Protein AF-A0A7S2V3P5-F1 (afdb_monomer)

Foldseek 3Di:
DDADPPPRADKDKDKDWPVVCVVVVVVVVVVVVVVVLDPDDDPPDWHFPDWDDDPTITMTITHDDPPDDPVVVCVVPDDPPPPPPPDDPPPPPPDDDDDDD

Solvent-accessible surface area (backbone atoms only — not comparable to full-atom values): 6504 Å² total; per-residue (Å²): 118,48,64,45,86,90,76,66,47,65,26,32,68,51,77,42,49,50,66,58,35,55,76,70,66,37,54,65,59,54,54,47,51,57,50,50,32,67,72,50,84,50,100,91,51,78,43,56,75,48,75,54,69,65,98,56,37,39,38,44,30,28,65,56,73,87,82,70,53,71,68,61,51,48,67,70,71,53,71,74,78,74,72,60,95,84,66,67,84,81,68,80,81,78,81,74,82,80,80,82,131

pLDDT: mean 85.86, std 16.72, range [43.5, 98.56]

Organism: NCBI:txid94617

InterPro domains:
  IPR000719 Protein kinase domain [PF00069] (5-77)
  IPR000719 Protein kinase domain [PS50011] (1-101)
  IPR011009 Protein kinase-like domain superfamily [SSF56112] (2-78)
  IPR050236 Serine/threonine-protein kinases, AGC [PTHR24356] (2-77)

Structure (mmCIF, N/CA/C/O backbone):
data_AF-A0A7S2V3P5-F1
#
_entry.id   AF-A0A7S2V3P5-F1
#
loop_
_atom_site.group_PDB
_atom_site.id
_atom_site.type_symbol
_atom_site.label_atom_id
_atom_site.label_alt_id
_atom_site.label_comp_id
_atom_site.label_asym_id
_atom_site.label_entity_id
_atom_site.label_seq_id
_atom_site.pdbx_PDB_ins_code
_atom_site.Cartn_x
_atom_site.Cartn_y
_atom_site.Cartn_z
_atom_site.occupancy
_atom_site.B_iso_or_equiv
_atom_site.auth_seq_id
_atom_site.auth_comp_id
_atom_site.auth_asym_id
_atom_site.auth_atom_id
_atom_site.pdbx_PDB_model_num
ATOM 1 N N . PHE A 1 1 ? 3.976 -11.928 -0.168 1.00 85.12 1 PHE A N 1
ATOM 2 C CA . PHE A 1 1 ? 2.961 -11.737 -1.229 1.00 85.12 1 PHE A CA 1
ATOM 3 C C . PHE A 1 1 ? 1.690 -12.474 -0.822 1.00 85.12 1 PHE A C 1
ATOM 5 O O . PHE A 1 1 ? 1.774 -13.378 -0.001 1.00 85.12 1 PHE A O 1
ATOM 12 N N . ALA A 1 2 ? 0.529 -12.082 -1.342 1.00 93.50 2 AL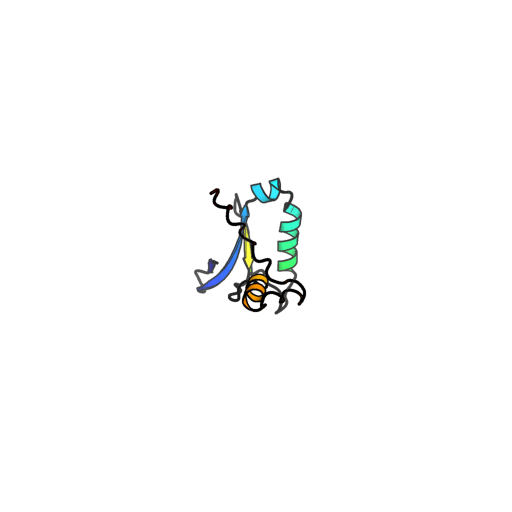A A N 1
ATOM 13 C CA . ALA A 1 2 ? -0.762 -12.707 -1.052 1.00 93.50 2 ALA A CA 1
ATOM 14 C C . ALA A 1 2 ? -1.400 -13.239 -2.339 1.00 93.50 2 ALA A C 1
ATOM 16 O O . ALA A 1 2 ? -1.050 -12.811 -3.438 1.00 93.50 2 ALA A O 1
ATOM 17 N N . AR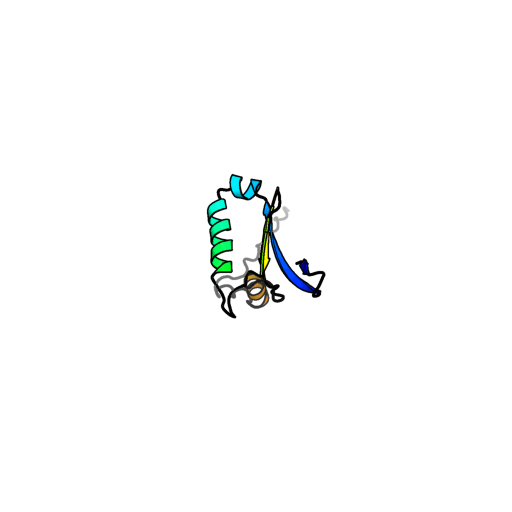G A 1 3 ? -2.348 -14.167 -2.209 1.00 96.25 3 ARG A N 1
ATOM 18 C CA . ARG A 1 3 ? -3.102 -14.726 -3.334 1.00 96.25 3 ARG A CA 1
ATOM 19 C C . ARG A 1 3 ? -4.590 -14.545 -3.084 1.00 96.25 3 ARG A C 1
ATOM 21 O O . ARG A 1 3 ? -5.082 -14.945 -2.030 1.00 96.25 3 ARG A O 1
ATOM 28 N N . LEU A 1 4 ? -5.304 -13.962 -4.045 1.00 94.88 4 LEU A N 1
ATOM 29 C CA . LEU A 1 4 ? -6.752 -13.816 -3.932 1.00 94.88 4 LEU A CA 1
ATOM 30 C C . LEU A 1 4 ? -7.408 -15.197 -4.032 1.00 94.88 4 LEU A C 1
ATOM 32 O O . LEU A 1 4 ? -7.149 -15.935 -4.978 1.00 94.88 4 LEU A O 1
ATOM 36 N N . LYS A 1 5 ? -8.247 -15.554 -3.053 1.00 95.44 5 LYS A N 1
ATOM 37 C CA . LYS A 1 5 ? -8.843 -16.899 -2.958 1.00 95.44 5 LYS A CA 1
ATOM 38 C C . LYS A 1 5 ? -9.738 -17.243 -4.149 1.00 95.44 5 LYS A C 1
ATOM 40 O O . LYS A 1 5 ? -9.744 -18.385 -4.577 1.00 95.44 5 LYS A O 1
ATOM 45 N N . THR A 1 6 ? -10.470 -16.264 -4.672 1.00 95.69 6 THR A N 1
ATOM 46 C CA . THR A 1 6 ? -11.448 -16.473 -5.747 1.00 95.69 6 THR A CA 1
ATOM 47 C C . THR A 1 6 ? -10.800 -16.633 -7.119 1.00 95.69 6 THR A C 1
ATOM 49 O O . THR A 1 6 ? -11.238 -17.464 -7.901 1.00 95.69 6 THR A O 1
ATOM 52 N N . THR A 1 7 ? -9.760 -15.852 -7.423 1.00 95.06 7 THR A N 1
ATOM 53 C CA . THR A 1 7 ? -9.143 -15.824 -8.764 1.00 95.06 7 THR A CA 1
ATOM 54 C C . THR A 1 7 ? -7.758 -16.457 -8.826 1.00 95.06 7 THR A C 1
ATOM 56 O O . THR A 1 7 ? -7.164 -16.519 -9.896 1.00 95.06 7 THR A O 1
ATOM 59 N N . HIS A 1 8 ? -7.188 -16.854 -7.686 1.00 94.25 8 HIS A N 1
ATOM 60 C CA . HIS A 1 8 ? -5.798 -17.298 -7.547 1.00 94.25 8 HIS A CA 1
ATOM 61 C C . HIS A 1 8 ? -4.727 -16.308 -8.047 1.00 94.25 8 HIS A C 1
ATOM 63 O O . HIS A 1 8 ? -3.545 -16.655 -8.080 1.00 94.25 8 HIS A O 1
ATOM 69 N N . ARG A 1 9 ? -5.091 -15.057 -8.357 1.00 94.56 9 ARG A N 1
ATOM 70 C CA . ARG A 1 9 ? -4.145 -14.014 -8.771 1.00 94.56 9 ARG A CA 1
ATOM 71 C C . ARG A 1 9 ? -3.253 -13.591 -7.597 1.00 94.56 9 ARG A C 1
ATOM 73 O O . ARG A 1 9 ? -3.732 -13.427 -6.472 1.00 94.56 9 ARG A O 1
ATOM 80 N N . GLY A 1 10 ? -1.958 -13.424 -7.867 1.00 96.12 10 GLY A N 1
ATOM 81 C CA . GLY A 1 10 ? -0.962 -12.957 -6.898 1.00 96.12 10 GLY A CA 1
ATOM 82 C C . GLY A 1 10 ? -0.941 -11.433 -6.745 1.00 96.12 10 GLY A C 1
ATOM 83 O O . GLY A 1 10 ? -1.122 -10.704 -7.719 1.00 96.12 10 GLY A O 1
ATOM 84 N N . PHE A 1 11 ? -0.689 -10.968 -5.523 1.00 97.12 11 PHE A N 1
ATOM 85 C CA . PHE A 1 11 ? -0.620 -9.555 -5.144 1.00 97.12 11 PHE A CA 1
ATOM 86 C C . PHE A 1 11 ? 0.521 -9.296 -4.157 1.00 97.12 11 PHE A C 1
ATOM 88 O O . PHE A 1 11 ? 0.918 -10.177 -3.386 1.00 97.12 11 PHE A O 1
ATOM 95 N N . ALA A 1 12 ? 1.022 -8.065 -4.138 1.00 96.88 12 ALA A N 1
ATOM 96 C CA . ALA A 1 12 ? 1.856 -7.570 -3.052 1.00 96.88 12 ALA A CA 1
ATOM 97 C C . ALA A 1 12 ? 0.973 -6.826 -2.040 1.00 96.88 12 ALA A C 1
ATOM 99 O O . ALA A 1 12 ? 0.039 -6.126 -2.422 1.00 96.88 12 ALA A O 1
ATOM 100 N N . VAL A 1 13 ? 1.239 -7.017 -0.747 1.00 97.12 13 VAL A N 1
ATOM 101 C CA . VAL A 1 13 ? 0.474 -6.381 0.333 1.00 97.12 13 VAL A CA 1
ATOM 102 C C . VAL A 1 13 ? 1.453 -5.679 1.256 1.00 97.12 13 VAL A C 1
ATOM 104 O O . VAL A 1 13 ? 2.334 -6.327 1.821 1.00 97.12 13 VAL A O 1
ATOM 107 N N . LYS A 1 14 ? 1.292 -4.365 1.396 1.00 96.94 14 LYS A N 1
ATOM 108 C CA . LYS A 1 14 ? 1.995 -3.546 2.381 1.00 96.94 14 LYS A CA 1
ATOM 109 C C . LYS A 1 14 ? 1.097 -3.405 3.606 1.00 96.94 14 LYS A C 1
ATOM 111 O O . LYS A 1 14 ? 0.014 -2.831 3.497 1.00 96.94 14 LYS A O 1
ATOM 116 N N . VAL A 1 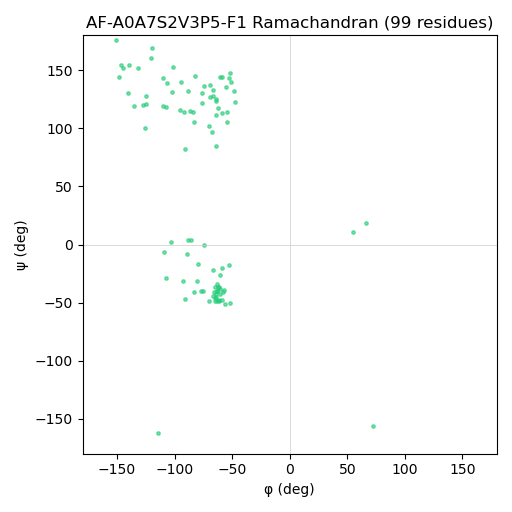15 ? 1.547 -3.944 4.735 1.00 98.00 15 VAL A N 1
ATOM 117 C CA . VAL A 1 15 ? 0.870 -3.852 6.037 1.00 98.00 15 VAL A CA 1
ATOM 118 C C . VAL A 1 15 ? 1.582 -2.797 6.873 1.00 98.00 15 VAL A C 1
ATOM 120 O O . VAL A 1 15 ? 2.810 -2.790 6.935 1.00 98.00 15 VAL A O 1
ATOM 123 N N . MET A 1 16 ? 0.827 -1.877 7.466 1.00 98.38 16 MET A N 1
ATOM 124 C CA . MET A 1 16 ? 1.370 -0.797 8.289 1.00 98.38 16 MET A CA 1
ATOM 125 C C . MET A 1 16 ? 0.546 -0.649 9.564 1.00 98.38 16 MET A C 1
ATOM 127 O O . MET A 1 16 ? -0.634 -0.305 9.495 1.00 98.38 16 MET A O 1
ATOM 131 N N . GLU A 1 17 ? 1.177 -0.836 10.720 1.00 98.56 17 GLU A N 1
ATOM 132 C CA . GLU A 1 17 ? 0.538 -0.629 12.019 1.00 98.56 17 GLU A CA 1
ATOM 133 C C . GLU A 1 17 ? 0.202 0.849 12.238 1.00 98.56 17 GLU A C 1
ATOM 135 O O . GLU A 1 17 ? 1.060 1.736 12.158 1.00 98.56 17 GLU A O 1
ATOM 140 N N . LYS A 1 18 ? -1.053 1.134 12.581 1.00 98.50 18 LYS A N 1
ATOM 141 C CA . LYS A 1 18 ? -1.545 2.495 12.825 1.00 98.50 18 LYS A CA 1
ATOM 142 C C . LYS A 1 18 ? -0.806 3.174 13.966 1.00 98.50 18 LYS A C 1
ATOM 144 O O . LYS A 1 18 ? -0.536 4.374 13.887 1.00 98.50 18 LYS A O 1
ATOM 149 N N . TRP A 1 19 ? -0.476 2.420 15.013 1.00 98.31 19 TRP A N 1
ATOM 150 C CA . TRP A 1 19 ? 0.286 2.939 16.142 1.00 98.31 19 TRP A CA 1
ATOM 151 C C . TRP A 1 19 ? 1.665 3.430 15.694 1.00 98.31 19 TRP A C 1
ATOM 153 O O . TRP A 1 19 ? 2.025 4.578 15.959 1.00 98.31 19 TRP A O 1
ATOM 163 N N . HIS A 1 20 ? 2.389 2.615 14.926 1.00 98.38 20 HIS A N 1
ATOM 164 C CA . HIS A 1 20 ? 3.708 2.961 14.410 1.00 98.38 20 HIS A CA 1
ATOM 165 C C . HIS A 1 20 ? 3.653 4.157 13.447 1.00 98.38 20 HIS A C 1
ATOM 167 O O . HIS A 1 20 ? 4.417 5.110 13.592 1.00 98.38 20 HIS A O 1
ATOM 173 N N . VAL A 1 21 ? 2.684 4.168 12.523 1.00 98.25 21 VAL A N 1
ATOM 174 C CA . VAL A 1 21 ? 2.470 5.280 11.578 1.00 98.25 21 VAL A CA 1
ATOM 175 C C . VAL A 1 21 ? 2.226 6.604 12.306 1.00 98.25 21 VAL A C 1
ATOM 177 O O . VAL A 1 21 ? 2.747 7.641 11.889 1.00 98.25 21 VAL A O 1
ATOM 180 N N . ARG A 1 22 ? 1.446 6.590 13.395 1.00 98.19 22 ARG A N 1
ATOM 181 C CA . ARG A 1 22 ? 1.197 7.781 14.222 1.00 98.19 22 ARG A CA 1
ATOM 182 C C . ARG A 1 22 ? 2.441 8.198 14.995 1.00 98.19 22 ARG A C 1
ATOM 184 O O . ARG A 1 22 ? 2.803 9.369 14.941 1.00 98.19 22 ARG A O 1
ATOM 191 N N . ARG A 1 23 ? 3.098 7.250 15.669 1.00 98.44 23 ARG A N 1
ATOM 192 C CA . ARG A 1 23 ? 4.302 7.491 16.476 1.00 98.44 23 ARG A CA 1
ATOM 193 C C . ARG A 1 23 ? 5.423 8.135 15.660 1.00 98.44 23 ARG A C 1
ATOM 195 O O . ARG A 1 23 ? 6.099 9.022 16.158 1.00 98.44 23 ARG A O 1
ATOM 202 N N . GLU A 1 24 ? 5.593 7.720 14.407 1.00 98.31 24 GLU A N 1
ATOM 203 C CA . GLU A 1 24 ? 6.618 8.265 13.508 1.00 98.31 24 GLU A CA 1
ATOM 204 C C . GLU A 1 24 ? 6.165 9.502 12.713 1.00 98.31 24 GLU A C 1
ATOM 206 O O . GLU A 1 24 ? 6.890 9.975 11.840 1.00 98.31 24 GLU A O 1
ATOM 211 N N . GLY A 1 25 ? 4.953 10.019 12.948 1.00 97.75 25 GLY A N 1
ATOM 212 C CA . GLY A 1 25 ? 4.431 11.183 12.223 1.00 97.75 25 GLY A CA 1
ATOM 213 C C . GLY A 1 25 ? 4.174 10.936 10.728 1.00 97.75 25 GLY A C 1
ATOM 214 O O . GLY A 1 25 ? 4.029 11.881 9.953 1.00 97.75 25 GLY A O 1
ATOM 215 N N . LYS A 1 26 ? 4.075 9.673 10.295 1.00 98.25 26 LYS A N 1
ATOM 216 C CA . LYS A 1 26 ? 3.969 9.275 8.879 1.00 98.25 26 LYS A CA 1
ATOM 217 C C . LYS A 1 26 ? 2.546 9.293 8.321 1.00 98.25 26 LYS A C 1
ATOM 219 O O . LYS A 1 26 ? 2.345 8.947 7.160 1.00 98.25 26 LYS A O 1
ATOM 224 N N . VAL A 1 27 ? 1.554 9.736 9.097 1.00 97.94 27 VAL A N 1
ATOM 225 C CA . VAL A 1 27 ? 0.134 9.745 8.693 1.00 97.94 27 VAL A CA 1
ATOM 226 C C . VAL A 1 27 ? -0.072 10.438 7.342 1.00 97.94 27 VAL A C 1
ATOM 228 O O . VAL A 1 27 ? -0.665 9.855 6.438 1.00 97.94 27 VAL A O 1
ATOM 231 N N . ARG A 1 28 ? 0.459 11.656 7.161 1.00 98.00 28 ARG A N 1
ATOM 232 C CA . ARG A 1 28 ? 0.314 12.398 5.894 1.00 98.00 28 ARG A CA 1
ATOM 233 C C . ARG A 1 28 ? 0.986 11.685 4.721 1.00 98.00 28 ARG A C 1
ATOM 235 O O . ARG A 1 28 ? 0.418 11.660 3.634 1.00 98.00 28 ARG A O 1
ATOM 242 N N . ALA A 1 29 ? 2.160 11.097 4.945 1.00 98.06 29 ALA A N 1
ATOM 243 C CA . ALA A 1 29 ? 2.902 10.382 3.912 1.00 98.06 29 ALA A CA 1
ATOM 244 C C . ALA A 1 29 ? 2.138 9.139 3.435 1.00 98.06 29 ALA A C 1
ATOM 246 O O . ALA A 1 29 ? 1.971 8.957 2.234 1.00 98.06 29 ALA A O 1
ATOM 247 N N . VAL A 1 30 ? 1.596 8.340 4.361 1.00 97.75 30 VAL A N 1
ATOM 248 C CA . VAL A 1 30 ? 0.799 7.149 4.020 1.00 97.75 30 VAL A CA 1
ATOM 249 C C . VAL A 1 30 ? -0.484 7.530 3.274 1.00 97.75 30 VAL A C 1
ATOM 251 O O . VAL A 1 30 ? -0.823 6.905 2.270 1.00 97.75 30 VAL A O 1
ATOM 254 N N . MET A 1 31 ? -1.179 8.584 3.715 1.00 97.06 31 MET A N 1
ATOM 255 C CA . MET A 1 31 ? -2.375 9.084 3.024 1.00 97.06 31 MET A CA 1
ATOM 256 C C . MET A 1 31 ? -2.050 9.583 1.611 1.00 97.06 31 MET A C 1
ATOM 258 O O . MET A 1 31 ? -2.810 9.338 0.675 1.00 97.06 31 MET A O 1
ATOM 262 N N . MET A 1 32 ? -0.912 10.262 1.440 1.00 97.25 32 MET A N 1
ATOM 263 C CA . MET A 1 32 ? -0.457 10.718 0.130 1.00 97.25 32 MET A CA 1
ATOM 264 C C . MET A 1 32 ? -0.091 9.542 -0.777 1.00 97.25 32 MET A C 1
ATOM 266 O O . MET A 1 32 ? -0.511 9.526 -1.929 1.00 97.25 32 MET A O 1
ATOM 270 N N . GLU A 1 33 ? 0.625 8.539 -0.264 1.00 95.50 33 GLU A N 1
ATOM 271 C CA . GLU A 1 33 ? 0.966 7.318 -1.003 1.00 95.50 33 GLU A CA 1
ATOM 272 C C . GLU A 1 33 ? -0.299 6.620 -1.523 1.00 95.50 33 GLU A C 1
ATOM 274 O O . GLU A 1 33 ? -0.424 6.366 -2.722 1.00 95.50 33 GLU A O 1
ATOM 279 N N . GLN A 1 34 ? -1.281 6.391 -0.647 1.00 96.19 34 GLN A N 1
ATOM 280 C CA . GLN A 1 34 ? -2.553 5.771 -1.022 1.00 96.19 34 GLN A CA 1
ATOM 281 C C . GLN A 1 34 ? -3.310 6.602 -2.069 1.00 96.19 34 GLN A C 1
ATOM 283 O O . GLN A 1 34 ? -3.800 6.050 -3.059 1.00 96.19 34 GLN A O 1
ATOM 288 N N . ARG A 1 35 ? -3.351 7.931 -1.913 1.00 96.44 35 ARG A N 1
ATOM 289 C CA . ARG A 1 35 ? -3.996 8.837 -2.872 1.00 96.44 35 ARG A CA 1
ATOM 290 C C . ARG A 1 35 ? -3.300 8.830 -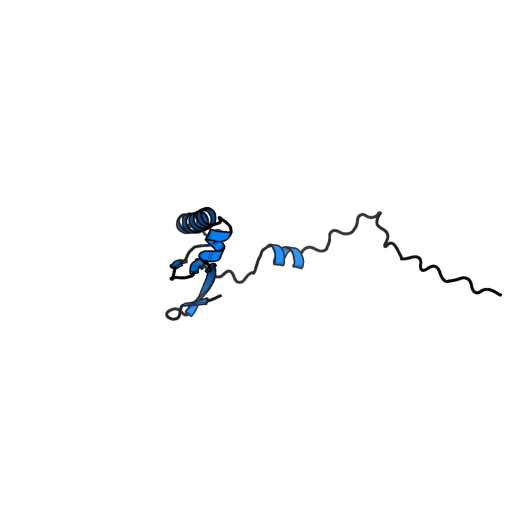4.232 1.00 96.44 35 ARG A C 1
ATOM 292 O O . ARG A 1 35 ? -3.972 8.691 -5.251 1.00 96.44 35 ARG A O 1
ATOM 299 N N . MET A 1 36 ? -1.975 8.962 -4.265 1.00 95.94 36 MET A N 1
ATOM 300 C CA . MET A 1 36 ? -1.204 8.977 -5.510 1.00 95.94 36 MET A CA 1
ATOM 301 C C . MET A 1 36 ? -1.362 7.666 -6.272 1.00 95.94 36 MET A C 1
ATOM 303 O O . MET A 1 36 ? -1.684 7.690 -7.456 1.00 95.94 36 MET A O 1
ATOM 307 N N . LEU A 1 37 ? -1.219 6.524 -5.596 1.00 94.44 37 LEU A N 1
ATOM 308 C CA . LEU A 1 37 ? -1.364 5.218 -6.241 1.00 94.44 37 LEU A CA 1
ATOM 309 C C . LEU A 1 37 ? -2.800 4.939 -6.719 1.00 94.44 37 LEU A C 1
ATOM 311 O O . LEU A 1 37 ? -2.998 4.125 -7.619 1.00 94.44 37 LEU A O 1
ATOM 315 N N . THR A 1 38 ? -3.802 5.612 -6.145 1.00 94.38 38 THR A N 1
ATOM 316 C CA . THR A 1 38 ? -5.193 5.546 -6.623 1.00 94.38 38 THR A CA 1
ATOM 317 C C . THR A 1 38 ? -5.395 6.362 -7.904 1.00 94.38 38 THR A C 1
ATOM 319 O O . THR A 1 38 ? -6.118 5.930 -8.802 1.00 94.38 38 THR A O 1
ATOM 322 N N . LEU A 1 39 ? -4.770 7.541 -7.996 1.00 94.12 39 LEU A N 1
ATOM 323 C CA . LEU A 1 39 ? -4.922 8.466 -9.127 1.00 94.12 39 LEU A CA 1
ATOM 324 C C . LEU A 1 39 ? -4.066 8.075 -10.339 1.00 94.12 39 LEU A C 1
ATOM 326 O O . LEU A 1 39 ? -4.451 8.332 -11.478 1.00 94.12 39 LEU A O 1
ATOM 330 N N . LEU A 1 40 ? -2.905 7.467 -10.108 1.00 91.25 40 LEU A N 1
ATOM 331 C CA . LEU A 1 40 ? -1.954 7.129 -11.159 1.00 91.25 40 LEU A CA 1
ATOM 332 C C . LEU A 1 40 ? -2.325 5.794 -11.817 1.00 91.25 40 LEU A C 1
ATOM 334 O O . LEU A 1 40 ? -2.254 4.730 -11.205 1.00 91.25 40 LEU A O 1
ATOM 338 N N . ARG A 1 41 ? -2.695 5.845 -13.100 1.00 88.06 41 ARG A N 1
ATOM 339 C CA . ARG A 1 41 ? -2.933 4.666 -13.942 1.00 88.06 41 ARG A CA 1
ATOM 340 C C . ARG A 1 41 ? -2.080 4.753 -15.199 1.00 88.06 41 ARG A C 1
ATOM 342 O O . ARG A 1 41 ? -2.431 5.453 -16.140 1.00 88.06 41 ARG A O 1
ATOM 349 N N . HIS A 1 42 ? -0.960 4.038 -15.197 1.00 91.94 42 HIS A N 1
ATOM 350 C CA . HIS A 1 42 ? -0.029 3.987 -16.321 1.00 91.94 42 HIS A CA 1
ATOM 351 C C . HIS A 1 42 ? 0.652 2.609 -16.381 1.00 91.94 42 HIS A C 1
ATOM 353 O O . HIS A 1 42 ? 0.959 2.074 -15.317 1.00 91.94 42 HIS A O 1
ATOM 359 N N . PRO A 1 43 ? 0.939 2.039 -17.569 1.00 91.38 43 PRO A N 1
ATOM 360 C CA . PRO A 1 43 ? 1.573 0.718 -17.706 1.00 91.38 43 PRO A CA 1
ATOM 361 C C . PRO A 1 43 ? 2.947 0.575 -17.031 1.00 91.38 43 PRO A C 1
ATOM 363 O O . PRO A 1 43 ? 3.373 -0.541 -16.758 1.00 91.38 43 PRO A O 1
ATOM 366 N N . PHE A 1 44 ? 3.637 1.683 -16.748 1.00 90.94 44 PHE A N 1
ATOM 367 C CA . PHE A 1 44 ? 4.954 1.681 -16.087 1.00 90.94 44 PHE A CA 1
ATOM 368 C C . PHE A 1 44 ? 4.912 2.063 -14.604 1.00 90.94 44 PHE A C 1
ATOM 370 O O . PHE A 1 44 ? 5.958 2.163 -13.970 1.00 90.94 44 PHE A O 1
ATOM 377 N N . LEU A 1 45 ? 3.725 2.311 -14.048 1.00 91.25 45 LEU A N 1
ATOM 378 C CA . LEU A 1 45 ? 3.566 2.652 -12.639 1.00 91.25 45 LEU A CA 1
ATOM 379 C C . LEU A 1 45 ? 2.899 1.506 -11.894 1.00 91.25 45 LEU A C 1
ATOM 381 O O . LEU A 1 45 ? 1.992 0.850 -12.405 1.00 91.25 45 LEU A O 1
ATOM 385 N N . LEU A 1 46 ? 3.338 1.297 -10.656 1.00 92.50 46 LEU A N 1
ATOM 386 C CA . LEU A 1 46 ? 2.746 0.289 -9.795 1.00 92.50 46 LEU A CA 1
ATOM 387 C C . LEU A 1 46 ? 1.289 0.654 -9.502 1.00 92.50 46 LEU A C 1
ATOM 389 O O . LEU A 1 46 ? 0.993 1.726 -8.975 1.00 92.50 46 LEU A O 1
ATOM 393 N N . LYS A 1 47 ? 0.379 -0.261 -9.825 1.00 94.00 47 LYS A N 1
ATOM 394 C CA . LYS A 1 47 ? -1.053 -0.052 -9.642 1.00 94.00 47 LYS A CA 1
ATOM 395 C C . LYS A 1 47 ? -1.505 -0.475 -8.247 1.00 94.00 47 LYS A C 1
ATOM 397 O O . LYS A 1 47 ? -1.233 -1.598 -7.812 1.00 94.00 47 LYS A O 1
ATOM 402 N N . LEU A 1 48 ? -2.276 0.390 -7.584 1.00 96.31 48 LEU A N 1
ATOM 403 C CA . LEU A 1 48 ? -3.072 0.011 -6.416 1.00 96.31 48 LEU A CA 1
ATOM 404 C C . LEU A 1 48 ? -4.318 -0.756 -6.869 1.00 96.31 48 LEU A C 1
ATOM 406 O O . LEU A 1 48 ? -5.134 -0.256 -7.644 1.00 96.31 48 LEU A O 1
ATOM 410 N N . CYS A 1 49 ? -4.457 -1.983 -6.380 1.00 95.06 49 CYS A N 1
ATOM 411 C CA . CYS A 1 49 ? -5.604 -2.846 -6.638 1.00 95.06 49 CYS A CA 1
ATOM 412 C C . CYS A 1 49 ? -6.683 -2.658 -5.570 1.00 95.06 49 CYS A C 1
ATOM 414 O O . CYS A 1 49 ? -7.851 -2.497 -5.909 1.00 95.06 49 CYS A O 1
ATOM 416 N N . PHE A 1 50 ? -6.288 -2.658 -4.292 1.00 95.19 50 PHE A N 1
ATOM 417 C CA . PHE A 1 50 ? -7.197 -2.499 -3.156 1.00 95.19 50 PHE A CA 1
ATOM 418 C C . PHE A 1 50 ? -6.518 -1.715 -2.030 1.00 95.19 50 PHE A C 1
ATOM 420 O O . PHE A 1 50 ? -5.302 -1.790 -1.859 1.00 95.19 50 PHE A O 1
ATOM 427 N N . SER A 1 51 ? -7.305 -1.010 -1.219 1.00 96.94 51 SER A N 1
ATOM 428 C CA . SER A 1 51 ? -6.842 -0.436 0.047 1.00 96.94 51 SER A CA 1
ATOM 429 C C . SER A 1 51 ? -7.920 -0.580 1.109 1.00 96.94 51 SER A C 1
ATOM 431 O O . SER A 1 51 ? -9.068 -0.216 0.855 1.00 96.94 51 SER A O 1
ATOM 433 N N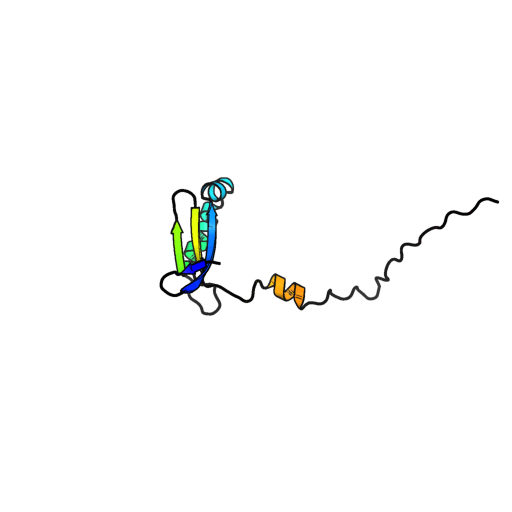 . PHE A 1 52 ? -7.558 -1.085 2.282 1.00 97.75 52 PHE A N 1
ATOM 434 C CA . PHE A 1 52 ? -8.474 -1.274 3.407 1.00 97.75 52 PHE A CA 1
ATOM 435 C C . PHE A 1 52 ? -7.720 -1.165 4.736 1.00 97.75 52 PHE A C 1
ATOM 437 O O . PHE A 1 52 ? -6.503 -0.984 4.762 1.00 97.75 52 PHE A O 1
ATOM 444 N N . GLN A 1 53 ? -8.445 -1.226 5.846 1.00 97.94 53 GLN A N 1
ATOM 445 C CA . GLN A 1 53 ? -7.890 -1.166 7.195 1.00 97.94 53 GLN A CA 1
ATOM 446 C C . GLN A 1 53 ? -8.718 -2.036 8.139 1.00 97.94 53 GLN A C 1
ATOM 448 O O . GLN A 1 53 ? -9.907 -2.232 7.892 1.00 97.9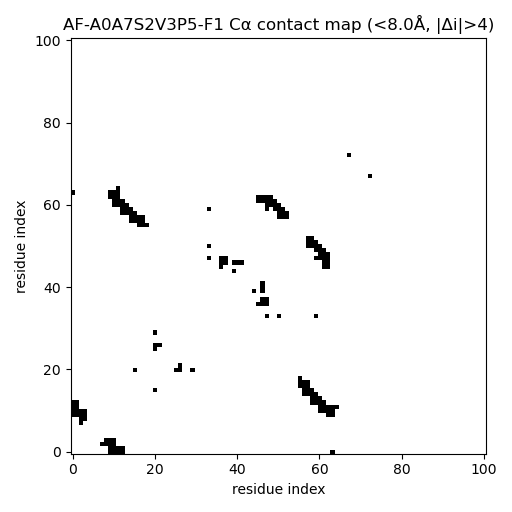4 53 GLN A O 1
ATOM 453 N N . ASP A 1 54 ? -8.096 -2.508 9.212 1.00 98.38 54 ASP A N 1
ATOM 454 C CA . ASP A 1 54 ? -8.776 -3.069 10.384 1.00 98.38 54 ASP A CA 1
ATOM 455 C C . ASP A 1 54 ? -8.518 -2.164 11.600 1.00 98.38 54 ASP A C 1
ATOM 457 O O . ASP A 1 54 ? -8.165 -0.997 11.425 1.00 98.38 54 ASP A O 1
ATOM 461 N N . GLU A 1 55 ? -8.730 -2.634 12.826 1.00 98.38 55 GLU A N 1
ATOM 462 C CA . GLU A 1 55 ? -8.522 -1.829 14.036 1.00 98.38 55 GLU A CA 1
ATOM 463 C C . GLU A 1 55 ? -7.059 -1.398 14.225 1.00 98.38 55 GLU A C 1
ATOM 465 O O . GLU A 1 55 ? -6.803 -0.260 14.627 1.00 98.38 55 GLU A O 1
ATOM 470 N N . GLU A 1 56 ? -6.102 -2.238 13.832 1.00 98.38 56 GLU A N 1
ATOM 471 C CA . GLU A 1 56 ? -4.681 -2.085 14.156 1.00 98.38 56 GLU A CA 1
ATOM 472 C C . GLU A 1 56 ? -3.835 -1.651 12.953 1.00 98.38 56 GLU A C 1
ATOM 474 O O . GLU A 1 56 ? -2.839 -0.944 13.114 1.00 98.38 56 GLU A O 1
ATOM 479 N N . ASN A 1 57 ? -4.248 -2.002 11.735 1.00 98.56 57 ASN A N 1
ATOM 480 C CA . ASN A 1 57 ? -3.418 -1.979 10.539 1.00 98.56 57 ASN A CA 1
ATOM 481 C C . ASN A 1 57 ? -4.083 -1.290 9.342 1.00 98.56 57 ASN A C 1
ATOM 483 O O . ASN A 1 57 ? -5.302 -1.275 9.162 1.00 98.56 57 ASN A O 1
ATOM 487 N N . LEU A 1 58 ? -3.232 -0.733 8.483 1.00 98.25 58 LEU A N 1
ATOM 488 C CA . LEU A 1 58 ? -3.552 -0.249 7.144 1.00 98.25 58 LEU A CA 1
ATOM 489 C C . LEU A 1 58 ? -2.976 -1.222 6.111 1.00 98.25 58 LEU A C 1
ATOM 491 O O . LEU A 1 58 ? -1.833 -1.665 6.243 1.00 98.25 58 LEU A O 1
ATOM 495 N N . TYR A 1 59 ? -3.736 -1.494 5.053 1.00 98.12 59 TYR A N 1
ATOM 496 C CA . TYR A 1 59 ? -3.372 -2.432 3.995 1.00 98.12 59 TYR A CA 1
ATOM 497 C C . TYR A 1 59 ? -3.421 -1.750 2.632 1.00 98.12 59 TYR A C 1
ATOM 499 O O . TYR A 1 59 ? -4.477 -1.283 2.198 1.00 98.12 59 TYR A O 1
ATOM 507 N N . LEU A 1 60 ? -2.288 -1.739 1.926 1.00 97.69 60 LEU A N 1
ATOM 508 C CA . LEU A 1 60 ? -2.216 -1.362 0.513 1.00 97.69 60 LEU A CA 1
ATOM 509 C C . LEU A 1 60 ? -1.902 -2.605 -0.313 1.00 97.69 60 LEU A C 1
ATOM 511 O O . LEU A 1 60 ? -0.863 -3.238 -0.122 1.00 97.69 60 LEU A O 1
ATOM 515 N N . VAL A 1 61 ? -2.806 -2.961 -1.222 1.00 97.12 61 VAL A N 1
ATOM 516 C CA . VAL A 1 61 ? -2.677 -4.132 -2.092 1.00 97.12 61 VAL A CA 1
ATOM 517 C C . VAL A 1 61 ? -2.369 -3.673 -3.505 1.00 97.12 61 VAL A C 1
ATOM 519 O O . VAL A 1 61 ? -3.185 -2.998 -4.134 1.00 97.12 61 VAL A O 1
ATOM 522 N N . THR A 1 62 ? -1.218 -4.073 -4.028 1.00 96.25 62 THR A N 1
ATOM 523 C CA . THR A 1 62 ? -0.735 -3.708 -5.362 1.00 96.25 62 THR A CA 1
ATOM 524 C C . THR A 1 62 ? -0.524 -4.939 -6.234 1.00 96.25 62 THR A C 1
ATOM 526 O O . THR A 1 62 ? -0.581 -6.087 -5.777 1.00 96.25 62 THR A O 1
ATOM 529 N N . GLU A 1 63 ? -0.296 -4.710 -7.523 1.00 94.44 63 GLU A N 1
ATOM 530 C CA . GLU A 1 63 ? 0.152 -5.766 -8.431 1.00 94.44 63 GLU A CA 1
ATOM 531 C C . GLU A 1 63 ? 1.485 -6.374 -7.961 1.00 94.44 63 GLU A C 1
ATOM 533 O O . GLU A 1 63 ? 2.334 -5.695 -7.379 1.00 94.44 63 GLU A O 1
ATOM 538 N N . LEU A 1 64 ? 1.644 -7.684 -8.166 1.00 94.75 64 LEU A N 1
ATOM 539 C CA . LEU A 1 64 ? 2.852 -8.407 -7.781 1.00 94.75 64 LEU A CA 1
ATOM 540 C C . LEU A 1 64 ? 3.900 -8.328 -8.898 1.00 94.75 64 LEU A C 1
ATOM 542 O O . LEU A 1 64 ? 3.715 -8.925 -9.957 1.00 94.75 64 LEU A O 1
ATOM 546 N N . CYS A 1 65 ? 5.024 -7.667 -8.628 1.00 92.56 65 CYS A N 1
ATOM 547 C CA . CYS A 1 65 ? 6.186 -7.650 -9.516 1.00 92.56 65 CYS A CA 1
ATOM 548 C C . CYS A 1 65 ? 7.153 -8.786 -9.149 1.00 92.56 65 CYS A C 1
ATOM 550 O O . CYS A 1 65 ? 7.747 -8.773 -8.074 1.00 92.56 65 CYS A O 1
ATOM 552 N N . GLN A 1 66 ? 7.326 -9.769 -10.037 1.00 88.81 66 GLN A N 1
ATOM 553 C CA . GLN A 1 66 ? 8.176 -10.946 -9.781 1.00 88.81 66 GLN A CA 1
ATOM 554 C C . GLN A 1 66 ?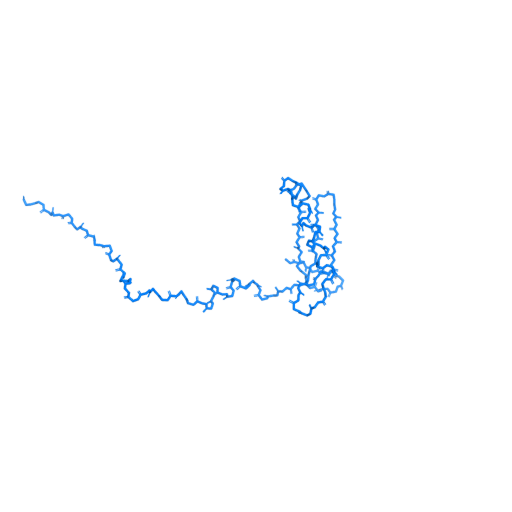 9.679 -10.689 -9.980 1.00 88.81 66 GLN A C 1
ATOM 556 O O . GLN A 1 66 ? 10.494 -11.461 -9.488 1.00 88.81 66 GLN A O 1
ATOM 561 N N . GLY A 1 67 ? 10.055 -9.602 -10.663 1.00 87.25 67 GLY A N 1
ATOM 562 C CA . GLY A 1 67 ? 11.451 -9.283 -10.998 1.00 87.25 67 GLY A CA 1
ATOM 563 C C . GLY A 1 67 ? 12.314 -8.771 -9.838 1.00 87.25 67 GLY A C 1
ATOM 564 O O . GLY A 1 67 ? 13.487 -8.482 -10.046 1.00 87.25 67 GLY A O 1
ATOM 565 N N . GLY A 1 68 ? 11.757 -8.648 -8.631 1.00 87.44 68 GLY A N 1
ATOM 566 C CA . GLY A 1 68 ? 12.459 -8.066 -7.489 1.00 87.44 68 GLY A CA 1
ATOM 567 C C . GLY A 1 68 ? 12.632 -6.552 -7.615 1.00 87.44 68 GLY A C 1
ATOM 568 O O . GLY A 1 68 ? 11.844 -5.872 -8.274 1.00 87.44 68 GLY A O 1
ATOM 569 N N . THR A 1 69 ? 13.637 -6.013 -6.932 1.00 90.62 69 THR A N 1
ATOM 570 C CA . THR A 1 69 ? 13.932 -4.579 -6.902 1.00 90.62 69 THR A CA 1
ATOM 571 C C . THR A 1 69 ? 15.098 -4.229 -7.822 1.00 90.62 69 THR A C 1
ATOM 573 O O . THR A 1 69 ? 15.990 -5.038 -8.079 1.00 90.62 69 THR A O 1
ATOM 576 N N . LEU A 1 70 ? 15.107 -2.986 -8.307 1.00 90.00 70 LEU A N 1
ATOM 577 C CA . LEU A 1 70 ? 16.163 -2.494 -9.191 1.00 90.00 70 LEU A 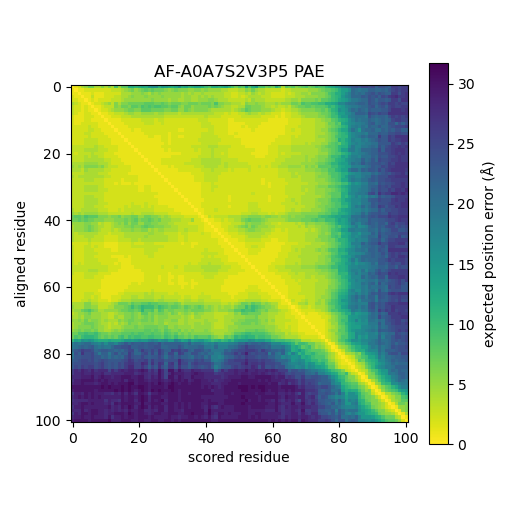CA 1
ATOM 578 C C . LEU A 1 70 ? 17.546 -2.523 -8.523 1.00 90.00 70 LEU A C 1
ATOM 580 O O . LEU A 1 70 ? 18.532 -2.833 -9.183 1.00 90.00 70 LEU A O 1
ATOM 584 N N . ASP A 1 71 ? 17.636 -2.244 -7.221 1.00 90.31 71 ASP A N 1
ATOM 585 C CA . ASP A 1 71 ? 18.913 -2.276 -6.503 1.00 90.31 71 ASP A CA 1
ATOM 586 C C . ASP A 1 71 ? 19.516 -3.690 -6.458 1.00 90.31 71 ASP A C 1
ATOM 588 O O . ASP A 1 71 ? 20.730 -3.835 -6.587 1.00 90.31 71 ASP A O 1
ATOM 592 N N . LEU A 1 72 ? 18.682 -4.729 -6.328 1.00 89.44 72 LEU A N 1
ATOM 593 C CA . LEU A 1 72 ? 19.123 -6.123 -6.394 1.00 89.44 72 LEU A CA 1
ATOM 594 C C . LEU A 1 72 ? 19.644 -6.473 -7.787 1.00 89.44 72 LEU A C 1
ATOM 596 O O . LEU A 1 72 ? 20.666 -7.146 -7.901 1.00 89.44 72 LEU A O 1
ATOM 600 N N . LEU A 1 73 ? 18.973 -5.990 -8.834 1.00 88.81 73 LEU A N 1
ATOM 601 C CA . LEU A 1 73 ? 19.423 -6.185 -10.209 1.00 88.81 73 LEU A CA 1
ATOM 602 C C . LEU A 1 73 ? 20.781 -5.509 -10.445 1.00 88.81 73 LEU A C 1
ATOM 604 O O . LEU A 1 73 ? 21.706 -6.152 -10.929 1.00 88.81 73 LEU A O 1
ATOM 608 N N . ILE A 1 74 ? 20.932 -4.245 -10.038 1.00 89.62 74 ILE A N 1
ATOM 609 C CA . ILE A 1 74 ? 22.188 -3.494 -10.187 1.00 89.62 74 ILE A CA 1
ATOM 610 C C . ILE A 1 74 ? 23.332 -4.201 -9.457 1.00 89.62 74 ILE A C 1
ATOM 612 O O . ILE A 1 74 ? 24.383 -4.415 -10.047 1.00 89.62 74 ILE A O 1
ATOM 616 N N . LYS A 1 75 ? 23.125 -4.619 -8.202 1.00 86.69 75 LYS A N 1
ATOM 617 C CA . LYS A 1 75 ? 24.146 -5.334 -7.415 1.00 86.69 75 LYS A CA 1
ATOM 618 C C . LYS A 1 75 ? 24.584 -6.657 -8.047 1.00 86.69 75 LYS A C 1
ATOM 620 O O . LYS A 1 75 ? 25.684 -7.115 -7.764 1.00 86.69 75 LYS A O 1
ATOM 625 N N . ARG A 1 76 ? 23.722 -7.292 -8.847 1.00 84.06 76 ARG A N 1
ATOM 626 C CA . ARG A 1 76 ? 24.025 -8.559 -9.518 1.00 84.06 76 ARG A CA 1
ATOM 627 C C . ARG A 1 76 ? 24.805 -8.362 -10.817 1.00 84.06 76 ARG A C 1
ATOM 629 O O . ARG A 1 76 ? 25.697 -9.151 -11.101 1.00 84.06 76 ARG A O 1
ATOM 636 N N . GLU A 1 77 ? 24.443 -7.351 -11.602 1.00 80.81 77 GLU A N 1
ATOM 637 C CA . GLU A 1 77 ? 24.974 -7.148 -12.958 1.00 80.81 77 GLU A CA 1
ATOM 638 C C . GLU A 1 77 ? 26.200 -6.222 -12.989 1.00 80.81 77 GLU A C 1
ATOM 640 O O . GLU A 1 77 ? 27.083 -6.373 -13.833 1.00 80.81 77 GLU A O 1
ATOM 645 N N . VAL A 1 78 ? 26.275 -5.252 -12.075 1.00 74.38 78 VAL A N 1
ATOM 646 C CA . VAL A 1 78 ? 27.377 -4.290 -12.036 1.00 74.38 78 VAL A CA 1
ATOM 647 C C . VAL A 1 78 ? 28.549 -4.921 -11.296 1.00 74.38 78 VAL A C 1
ATOM 649 O O . VAL A 1 78 ? 28.543 -5.035 -10.070 1.00 74.38 78 VAL A O 1
ATOM 652 N N . GLN A 1 79 ? 29.571 -5.321 -12.057 1.00 67.12 79 GLN A N 1
ATOM 653 C CA . GLN A 1 79 ? 30.901 -5.558 -11.498 1.00 67.12 79 GLN A CA 1
ATOM 654 C C . GLN A 1 79 ? 31.305 -4.327 -10.672 1.00 67.12 79 GLN A C 1
ATOM 656 O O . GLN A 1 79 ? 31.030 -3.205 -11.114 1.00 67.12 79 GLN A O 1
ATOM 661 N N . PRO A 1 80 ? 31.948 -4.497 -9.501 1.00 68.12 80 PRO A N 1
ATOM 662 C CA . PRO A 1 80 ? 32.526 -3.369 -8.788 1.00 68.12 80 PRO A CA 1
ATOM 663 C C . PRO A 1 80 ? 33.343 -2.556 -9.783 1.00 68.12 80 PRO A C 1
ATOM 665 O O . PRO A 1 80 ? 34.104 -3.137 -10.561 1.00 68.12 80 PRO A O 1
ATOM 668 N N . TRP A 1 81 ? 33.151 -1.236 -9.797 1.00 64.94 81 TRP A N 1
ATOM 669 C CA . TRP A 1 81 ? 34.017 -0.365 -10.580 1.00 64.94 81 TRP A CA 1
ATOM 670 C C . TRP A 1 81 ? 35.466 -0.772 -10.280 1.00 64.94 81 TRP A C 1
ATOM 672 O O . TRP A 1 81 ? 35.814 -0.831 -9.093 1.00 64.94 81 TRP A O 1
ATOM 682 N N . PRO A 1 82 ? 36.271 -1.148 -11.295 1.00 70.06 82 PRO A N 1
ATOM 683 C CA . PRO A 1 82 ? 37.632 -1.580 -11.041 1.00 70.06 82 PRO A CA 1
ATOM 684 C C . PRO A 1 82 ? 38.334 -0.468 -10.258 1.00 70.06 82 PRO A C 1
ATOM 686 O O . PRO A 1 82 ? 38.142 0.709 -10.592 1.00 70.06 82 PRO A O 1
ATOM 689 N N . PRO A 1 83 ? 39.094 -0.802 -9.198 1.00 67.69 83 PRO A N 1
ATOM 690 C CA . PRO A 1 83 ? 39.823 0.213 -8.461 1.00 67.69 83 PRO A CA 1
ATOM 691 C C . PRO A 1 83 ? 40.670 1.018 -9.454 1.00 67.69 83 PRO A C 1
ATOM 693 O O . PRO A 1 83 ? 41.136 0.460 -10.459 1.00 67.69 83 PRO A O 1
ATOM 696 N N . PRO A 1 84 ? 40.820 2.336 -9.243 1.00 71.19 84 PRO A N 1
ATOM 697 C CA . PRO A 1 84 ? 41.666 3.137 -10.109 1.00 71.19 84 PRO A CA 1
ATOM 698 C C . PRO A 1 84 ? 43.050 2.471 -10.212 1.00 71.19 84 PRO A C 1
ATOM 700 O O . PRO A 1 84 ? 43.502 1.879 -9.230 1.00 71.19 84 PRO A O 1
ATOM 703 N N . PRO A 1 85 ? 43.751 2.580 -11.357 1.00 68.50 85 PRO A N 1
ATOM 704 C CA . PRO A 1 85 ? 45.018 1.877 -11.600 1.00 68.50 85 PRO A CA 1
ATOM 705 C C . PRO A 1 85 ? 46.094 2.074 -10.518 1.00 68.50 85 PRO A C 1
ATOM 707 O O . PRO A 1 85 ? 47.055 1.318 -10.464 1.00 68.50 85 PRO A O 1
ATOM 710 N N . CYS A 1 86 ? 45.943 3.103 -9.681 1.00 59.31 86 CYS A N 1
ATOM 711 C CA . CYS A 1 86 ? 46.875 3.498 -8.634 1.00 59.31 86 CYS A CA 1
ATOM 712 C C . CYS A 1 86 ? 46.627 2.831 -7.266 1.00 59.31 86 CYS A C 1
ATOM 714 O O . CYS A 1 86 ? 47.438 3.019 -6.363 1.00 59.31 86 CYS A O 1
ATOM 716 N N . GLU A 1 87 ? 45.531 2.091 -7.072 1.00 56.34 87 GLU A N 1
ATOM 717 C CA . GLU A 1 87 ? 45.303 1.317 -5.845 1.00 56.34 87 GLU A CA 1
ATOM 718 C C . GLU A 1 87 ? 45.870 -0.097 -6.015 1.00 56.34 87 GLU A C 1
ATOM 720 O O . GLU A 1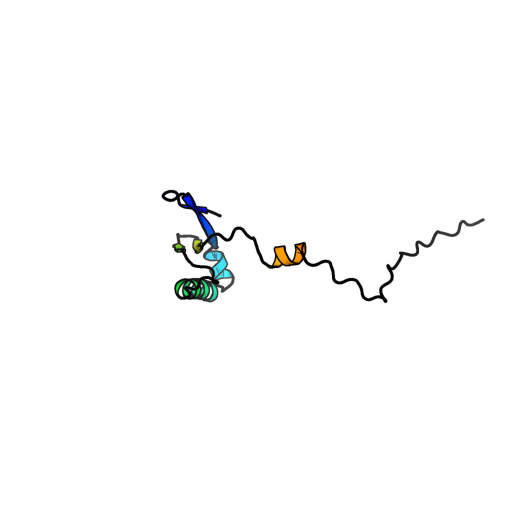 87 ? 45.163 -1.052 -6.339 1.00 56.34 87 GLU A O 1
ATOM 725 N N . GLU A 1 88 ? 47.179 -0.240 -5.802 1.00 59.38 88 GLU A N 1
ATOM 726 C CA . GLU A 1 88 ? 47.765 -1.562 -5.585 1.00 59.38 88 GLU A CA 1
ATOM 727 C C . GLU A 1 88 ? 47.147 -2.202 -4.329 1.00 59.38 88 GLU A C 1
ATOM 729 O O . GLU A 1 88 ? 46.880 -1.496 -3.345 1.00 59.38 88 GLU A O 1
ATOM 734 N N . PRO A 1 89 ? 46.926 -3.533 -4.306 1.00 52.53 89 PRO A N 1
ATOM 735 C CA . PRO A 1 89 ? 46.481 -4.207 -3.100 1.00 52.53 89 PRO A CA 1
ATOM 736 C C . PRO A 1 89 ? 47.532 -3.939 -2.031 1.00 52.53 89 PRO A C 1
ATOM 738 O O . PRO A 1 89 ? 48.669 -4.393 -2.145 1.00 52.53 89 PRO A O 1
ATOM 741 N N . THR A 1 90 ? 47.159 -3.179 -1.001 1.00 54.50 90 THR A N 1
ATOM 742 C CA . THR A 1 90 ? 47.999 -2.932 0.169 1.00 54.50 90 THR A CA 1
ATOM 743 C C . THR A 1 90 ? 48.199 -4.269 0.869 1.00 54.50 90 THR A C 1
ATOM 745 O O . THR A 1 90 ? 47.469 -4.666 1.779 1.00 54.50 90 THR A O 1
ATOM 748 N N . GLY A 1 91 ? 49.190 -5.013 0.382 1.00 48.72 91 GLY A N 1
ATOM 749 C CA . GLY A 1 91 ? 49.719 -6.191 1.018 1.00 48.72 91 GLY A CA 1
ATOM 750 C C . GLY A 1 91 ? 50.114 -5.768 2.417 1.00 48.72 91 GLY A C 1
ATOM 751 O O . GLY A 1 91 ? 51.001 -4.936 2.601 1.00 48.72 91 GLY A O 1
ATOM 752 N N . LYS A 1 92 ? 49.414 -6.304 3.415 1.00 55.81 92 LYS A N 1
ATOM 753 C CA . LYS A 1 92 ? 49.831 -6.191 4.807 1.00 55.81 92 LYS A CA 1
ATOM 754 C C . LYS A 1 92 ? 51.257 -6.728 4.878 1.00 55.81 92 LYS A C 1
ATOM 756 O O . LYS A 1 92 ? 51.469 -7.935 4.787 1.00 55.81 92 LYS A O 1
ATOM 761 N N . ILE A 1 93 ? 52.229 -5.832 5.013 1.00 52.28 93 ILE A N 1
ATOM 762 C CA . ILE A 1 93 ? 53.612 -6.196 5.292 1.00 52.28 93 ILE A CA 1
ATOM 763 C C . ILE A 1 93 ? 53.604 -6.778 6.706 1.00 52.28 93 ILE A C 1
ATOM 765 O O . ILE A 1 93 ? 53.575 -6.052 7.698 1.00 52.28 93 ILE A O 1
ATOM 769 N N . ALA A 1 94 ? 53.548 -8.103 6.810 1.00 55.91 94 ALA A N 1
ATOM 770 C CA . ALA A 1 94 ? 53.708 -8.795 8.077 1.00 55.91 94 ALA A CA 1
ATOM 771 C C . ALA A 1 94 ? 55.174 -8.660 8.514 1.00 55.91 94 ALA A C 1
ATOM 773 O O . ALA A 1 94 ? 56.055 -9.344 7.991 1.00 55.91 94 ALA A O 1
ATOM 774 N N . MET A 1 95 ? 55.446 -7.763 9.464 1.00 46.56 95 MET A N 1
ATOM 775 C CA . MET A 1 95 ? 56.739 -7.702 10.141 1.00 46.56 95 MET A CA 1
ATOM 776 C C . MET A 1 95 ? 56.943 -9.001 10.932 1.00 46.56 95 MET A C 1
ATOM 778 O O . MET A 1 95 ? 56.237 -9.260 11.906 1.00 46.56 95 MET A O 1
ATOM 782 N N . LYS A 1 96 ? 57.899 -9.838 10.511 1.00 43.50 96 LYS A N 1
ATOM 783 C CA . LYS A 1 96 ? 58.347 -10.982 11.317 1.00 43.50 96 LYS A CA 1
ATOM 784 C C . LYS A 1 96 ? 59.216 -10.476 12.478 1.00 43.50 96 LYS A C 1
ATOM 786 O O . LYS A 1 96 ? 60.088 -9.639 12.237 1.00 43.50 96 LYS A O 1
ATOM 791 N N . PRO A 1 97 ? 59.034 -10.980 13.713 1.00 49.12 97 PRO A N 1
ATOM 792 C CA . PRO A 1 97 ? 59.894 -10.607 14.826 1.00 49.12 97 PRO A CA 1
ATOM 793 C C . PRO A 1 97 ? 61.314 -11.132 14.582 1.00 49.12 97 PRO A C 1
ATOM 795 O O . PRO A 1 97 ? 61.511 -12.288 14.202 1.00 49.12 97 PRO A O 1
ATOM 798 N N . ARG A 1 98 ? 62.304 -10.256 14.787 1.00 49.16 98 ARG A N 1
ATOM 799 C CA . ARG A 1 98 ? 63.731 -10.596 14.754 1.00 49.16 98 ARG A CA 1
ATOM 800 C C . ARG A 1 98 ? 63.999 -11.609 15.868 1.00 49.16 98 ARG A C 1
ATOM 802 O O . ARG A 1 98 ? 63.795 -11.291 17.035 1.00 49.16 98 ARG A O 1
ATOM 809 N N . GLN A 1 99 ? 64.432 -12.815 15.512 1.00 52.06 99 GLN A N 1
ATOM 810 C CA . GLN A 1 99 ? 64.975 -13.756 16.489 1.00 52.06 99 GLN A CA 1
ATOM 811 C C . GLN A 1 99 ? 66.254 -13.146 17.078 1.00 52.06 99 GLN A C 1
ATOM 813 O O . GLN A 1 99 ? 67.134 -12.717 16.330 1.00 52.06 99 GLN A O 1
ATOM 818 N N . ALA A 1 100 ? 66.302 -13.044 18.407 1.00 47.56 100 ALA A N 1
ATOM 819 C CA . ALA A 1 100 ? 67.498 -12.672 19.149 1.00 47.56 100 ALA A CA 1
ATOM 820 C C . ALA A 1 100 ? 68.443 -13.881 19.198 1.00 47.56 100 ALA A C 1
ATOM 822 O O . ALA A 1 100 ? 67.992 -14.993 19.481 1.00 47.56 100 ALA A O 1
ATOM 823 N N . ALA A 1 101 ? 69.711 -13.644 18.859 1.00 48.62 101 ALA A N 1
ATOM 824 C CA . ALA A 1 101 ? 70.819 -14.574 19.053 1.00 48.62 101 ALA A CA 1
ATOM 825 C C . ALA A 1 101 ? 71.377 -14.438 20.474 1.00 48.62 101 ALA A C 1
ATOM 827 O O . ALA A 1 101 ? 71.310 -13.304 21.007 1.00 48.62 101 ALA A O 1
#

Sequence (101 aa):
FARLKTTHRGFAVKVMEKWHVRREGKVRAVMMEQRMLTLLRHPFLLKLCFSFQDEENLYLVTELCQGGTLDLLIKREVQPWPPPPCEEPTGKIAMKPRQAA

Nearest PDB structures (foldseek):
  6e4u-assembly1_A  TM=9.203E-01  e=1.034E-04  Rattus norvegicus
  5kq5-assembly1_A  TM=9.135E-01  e=9.714E-05  Rattus norvegicus
  6c9g-assembly1_A  TM=9.078E-01  e=1.173E-04  Homo sapiens
  6e4t-assembly1_A  TM=9.101E-01  e=1.416E-04  Rattus norvegicus
  5t5t-assembly1_A  TM=9.236E-01  e=2.064E-04  Rattus norvegicus

Secondary structure (DSSP, 8-state):
-EE-TTT--EEEEEEEEHHHHHHTT-HHHHHHHHHHHHH---TTSPPEEEEEE-SSEEEEEEE--TT--HHHHHHHH-PPPPPPTT---------PPPPP-

Radius of gyration: 25.12 Å; Cα contacts (8 Å, |Δi|>4): 89; chains: 1; bounding box: 82×30×37 Å

Mean predicted aligned error: 10.77 Å